Protein AF-A0A840DWZ7-F1 (afdb_monomer_lite)

Structure (mmCIF, N/CA/C/O backbone):
data_AF-A0A840DWZ7-F1
#
_entry.id   AF-A0A840DWZ7-F1
#
loop_
_atom_site.group_PDB
_atom_site.id
_atom_site.type_symbol
_atom_site.label_atom_id
_atom_site.label_alt_id
_atom_site.label_comp_id
_atom_site.label_asym_id
_atom_site.label_entity_id
_atom_site.label_seq_id
_atom_site.pdbx_PDB_ins_code
_atom_site.Cartn_x
_atom_site.Cartn_y
_atom_site.Cartn_z
_atom_site.occupancy
_atom_site.B_iso_or_equiv
_atom_site.auth_seq_id
_atom_site.auth_comp_id
_atom_site.auth_asym_id
_atom_site.auth_atom_id
_atom_site.pdbx_PDB_model_num
ATOM 1 N N . MET A 1 1 ? 51.825 7.192 2.258 1.00 47.88 1 MET A N 1
ATOM 2 C CA . MET A 1 1 ? 50.826 6.425 3.032 1.00 47.88 1 MET A CA 1
ATOM 3 C C . MET A 1 1 ? 49.571 7.277 3.225 1.00 47.88 1 MET A C 1
ATOM 5 O O . MET A 1 1 ? 49.512 8.026 4.183 1.00 47.88 1 MET A O 1
ATOM 9 N N . ARG A 1 2 ? 48.614 7.223 2.288 1.00 41.03 2 ARG A N 1
ATOM 10 C CA . ARG A 1 2 ? 47.154 7.243 2.523 1.00 41.03 2 ARG A CA 1
ATOM 11 C C . ARG A 1 2 ? 46.427 7.316 1.182 1.00 41.03 2 ARG A C 1
ATOM 13 O O . ARG A 1 2 ? 46.638 8.212 0.379 1.00 41.03 2 ARG A O 1
ATOM 20 N N . THR A 1 3 ? 45.616 6.297 0.986 1.00 49.22 3 THR A N 1
ATOM 21 C CA . THR A 1 3 ? 44.689 6.024 -0.099 1.00 49.22 3 THR A CA 1
ATOM 22 C C . THR A 1 3 ? 43.587 7.082 -0.117 1.00 49.22 3 THR A C 1
ATOM 24 O O . THR A 1 3 ? 42.897 7.244 0.887 1.00 49.22 3 THR A O 1
ATOM 27 N N . LEU A 1 4 ? 43.380 7.759 -1.246 1.00 47.97 4 LEU A N 1
ATOM 28 C CA . LEU A 1 4 ? 42.116 8.426 -1.550 1.00 47.97 4 LEU A CA 1
ATOM 29 C C . LEU A 1 4 ? 41.542 7.744 -2.785 1.00 47.97 4 LEU A C 1
ATOM 31 O O . LEU A 1 4 ? 41.986 7.934 -3.913 1.00 47.97 4 LEU A O 1
ATOM 35 N N . LYS A 1 5 ? 40.606 6.848 -2.491 1.00 53.41 5 LYS A N 1
ATOM 36 C CA . LYS A 1 5 ? 39.693 6.211 -3.424 1.00 53.41 5 LYS A CA 1
ATOM 37 C C . LYS A 1 5 ? 38.810 7.348 -3.942 1.00 53.41 5 LYS A C 1
ATOM 39 O O . LYS A 1 5 ? 37.993 7.849 -3.184 1.00 53.41 5 LYS A O 1
ATOM 44 N N . MET A 1 6 ? 39.079 7.838 -5.150 1.00 49.66 6 MET A N 1
ATOM 45 C CA . MET A 1 6 ? 38.173 8.763 -5.822 1.00 49.66 6 MET A CA 1
ATOM 46 C C . MET A 1 6 ? 37.203 7.934 -6.643 1.00 49.66 6 MET A C 1
ATOM 48 O O . MET A 1 6 ? 37.587 7.144 -7.506 1.00 49.66 6 MET A O 1
ATOM 52 N N . ASP A 1 7 ? 35.957 8.072 -6.230 1.00 47.88 7 ASP A N 1
ATOM 53 C CA . ASP A 1 7 ? 34.798 7.314 -6.618 1.00 47.88 7 ASP A CA 1
ATOM 54 C C . ASP A 1 7 ? 34.551 7.307 -8.126 1.00 47.88 7 ASP A C 1
ATOM 56 O O . ASP A 1 7 ? 34.664 8.311 -8.830 1.00 47.88 7 ASP A O 1
ATOM 60 N N . ASN A 1 8 ? 34.177 6.114 -8.583 1.00 44.97 8 ASN A N 1
ATOM 61 C CA . ASN A 1 8 ? 33.585 5.819 -9.876 1.00 44.97 8 ASN A CA 1
ATOM 62 C C . ASN A 1 8 ? 32.450 6.813 -10.165 1.00 44.97 8 ASN A C 1
ATOM 64 O O . ASN A 1 8 ? 31.355 6.685 -9.615 1.00 44.97 8 ASN A O 1
ATOM 68 N N . PHE A 1 9 ? 32.688 7.763 -11.064 1.00 49.47 9 PHE A N 1
ATOM 69 C CA . PHE A 1 9 ? 31.638 8.591 -11.636 1.00 49.47 9 PHE A CA 1
ATOM 70 C C . PHE A 1 9 ? 31.545 8.328 -13.140 1.00 49.47 9 PHE A C 1
ATOM 72 O O . PHE A 1 9 ? 32.534 8.416 -13.864 1.00 49.47 9 PHE A O 1
ATOM 79 N N . LEU A 1 10 ? 30.303 8.073 -13.569 1.00 48.12 10 LEU A N 1
ATOM 80 C CA . LEU A 1 10 ? 29.773 8.172 -14.936 1.00 48.12 10 LEU A CA 1
ATOM 81 C C . LEU A 1 10 ? 29.861 6.922 -15.821 1.00 48.12 10 LEU A C 1
ATOM 83 O O . LEU A 1 10 ? 30.395 6.940 -16.926 1.00 48.12 10 LEU A O 1
ATOM 87 N N . GLY A 1 11 ? 29.179 5.864 -15.378 1.00 40.84 11 GLY A N 1
ATOM 88 C CA . GLY A 1 11 ? 28.584 4.874 -16.274 1.00 40.84 11 GLY A CA 1
ATOM 89 C C . GLY A 1 11 ? 27.062 5.051 -16.359 1.00 40.84 11 GLY A C 1
ATOM 90 O O . GLY A 1 11 ? 26.373 4.854 -15.366 1.00 40.84 11 GLY A O 1
ATOM 91 N N . GLY A 1 12 ? 26.536 5.369 -17.547 1.00 40.50 12 GLY A N 1
ATOM 92 C CA . GLY A 1 12 ? 25.158 5.023 -17.930 1.00 40.50 12 GLY A CA 1
ATOM 93 C C . GLY A 1 12 ? 24.053 6.044 -17.632 1.00 40.50 12 GLY A C 1
ATOM 94 O O . GLY A 1 12 ? 23.172 5.807 -16.809 1.00 40.50 12 GLY A O 1
ATOM 95 N N . GLY A 1 13 ? 24.010 7.143 -18.388 1.00 46.97 13 GLY A N 1
ATOM 96 C CA . GLY A 1 13 ? 22.807 7.972 -18.495 1.00 46.97 13 GLY A CA 1
ATOM 97 C C . GLY A 1 13 ? 21.679 7.212 -19.202 1.00 46.97 13 GLY A C 1
ATOM 98 O O . GLY A 1 13 ? 21.702 7.121 -20.427 1.00 46.97 13 GLY A O 1
ATOM 99 N N . LYS A 1 14 ? 20.748 6.634 -18.421 1.00 49.09 14 LYS A N 1
ATOM 100 C CA . LYS A 1 14 ? 19.330 6.325 -18.756 1.00 49.09 14 LYS A CA 1
ATOM 101 C C . LYS A 1 14 ? 18.541 5.620 -17.629 1.00 49.09 14 LYS A C 1
ATOM 103 O O . LYS A 1 14 ? 17.343 5.434 -17.785 1.00 49.09 14 LYS A O 1
ATOM 108 N N . THR A 1 15 ? 19.156 5.256 -16.498 1.00 47.81 15 THR A N 1
ATOM 109 C CA . THR A 1 15 ? 18.495 4.470 -15.425 1.00 47.81 15 THR A CA 1
ATOM 110 C C . THR A 1 15 ? 18.208 5.230 -14.125 1.00 47.81 15 THR A C 1
ATOM 112 O O . THR A 1 15 ? 17.453 4.729 -13.297 1.00 47.81 15 THR A O 1
ATOM 115 N N . MET A 1 16 ? 18.771 6.427 -13.926 1.00 47.28 16 MET A N 1
ATOM 116 C CA . MET A 1 16 ? 18.659 7.156 -12.650 1.00 47.28 16 MET A CA 1
ATOM 117 C C . MET A 1 16 ? 17.267 7.747 -12.394 1.00 47.28 16 MET A C 1
ATOM 119 O O . MET A 1 16 ? 16.780 7.652 -11.275 1.00 47.28 16 MET A O 1
ATOM 123 N N . ALA A 1 17 ? 16.601 8.294 -13.417 1.00 48.22 17 ALA A N 1
ATOM 124 C CA . ALA A 1 17 ? 15.295 8.934 -13.242 1.00 48.22 17 ALA A CA 1
ATOM 125 C C . ALA A 1 17 ? 14.199 7.920 -12.865 1.00 48.22 17 ALA A C 1
ATOM 127 O O . ALA A 1 17 ? 13.506 8.104 -11.876 1.00 48.22 17 ALA A O 1
ATOM 128 N N . THR A 1 18 ? 14.097 6.799 -13.585 1.00 60.62 18 THR A N 1
ATOM 129 C CA . THR A 1 18 ? 13.076 5.768 -13.325 1.00 60.62 18 THR A CA 1
ATOM 130 C C . THR A 1 18 ? 13.350 4.971 -12.056 1.00 60.62 18 THR A C 1
ATOM 132 O O . THR A 1 18 ? 12.416 4.511 -11.413 1.00 60.62 18 THR A O 1
ATOM 135 N N . ARG A 1 19 ? 14.623 4.783 -11.678 1.00 62.72 19 ARG A N 1
ATOM 136 C CA . ARG A 1 19 ? 14.968 4.117 -10.417 1.00 62.72 19 ARG A CA 1
ATOM 137 C C . ARG A 1 19 ? 14.583 4.967 -9.212 1.00 62.72 19 ARG A C 1
ATOM 139 O O . ARG A 1 19 ? 13.951 4.437 -8.310 1.00 62.72 19 ARG A O 1
ATOM 146 N N . GLN A 1 20 ? 14.902 6.259 -9.240 1.00 70.31 20 GLN A N 1
ATOM 147 C CA . GLN A 1 20 ? 14.510 7.173 -8.175 1.00 70.31 20 GLN A CA 1
ATOM 148 C C . GLN A 1 20 ? 12.982 7.265 -8.055 1.00 70.31 20 GLN A C 1
ATOM 150 O O . GLN A 1 20 ? 12.469 7.138 -6.952 1.00 70.31 20 GLN A O 1
ATOM 155 N N . SER A 1 21 ? 12.252 7.347 -9.175 1.00 78.31 21 SER A N 1
ATOM 156 C CA . SER A 1 21 ? 10.782 7.337 -9.148 1.00 78.31 21 SER A CA 1
ATOM 157 C C . SER A 1 21 ? 10.189 6.043 -8.581 1.00 78.31 21 SER A C 1
ATOM 159 O O . SER A 1 21 ? 9.153 6.089 -7.932 1.00 78.31 21 SER A O 1
ATOM 161 N N . VAL A 1 22 ? 10.828 4.887 -8.803 1.00 84.81 22 VAL A N 1
ATOM 162 C CA . VAL A 1 22 ? 10.395 3.613 -8.201 1.00 84.81 22 VAL A CA 1
ATOM 163 C C . VAL A 1 22 ? 10.640 3.603 -6.700 1.00 84.81 22 VAL A C 1
ATOM 165 O O . VAL A 1 22 ? 9.746 3.218 -5.957 1.00 84.81 22 VAL A O 1
ATOM 168 N N . ASP A 1 23 ? 11.817 4.035 -6.254 1.00 86.31 23 ASP A N 1
ATOM 169 C CA . ASP A 1 23 ? 12.148 4.075 -4.829 1.00 86.31 23 ASP A CA 1
ATOM 170 C C . ASP A 1 23 ? 11.235 5.074 -4.079 1.00 86.31 23 ASP A C 1
ATOM 172 O O . ASP A 1 23 ? 10.695 4.745 -3.025 1.00 86.31 23 ASP A O 1
ATOM 176 N N . GLU A 1 24 ? 10.973 6.250 -4.660 1.00 88.31 24 GLU A N 1
ATOM 177 C CA . GLU A 1 24 ? 10.023 7.249 -4.137 1.00 88.31 24 GLU A CA 1
ATOM 178 C C . GLU A 1 24 ? 8.588 6.707 -4.084 1.00 88.31 24 GLU A C 1
ATOM 180 O O . GLU A 1 24 ? 7.880 6.896 -3.095 1.00 88.31 24 GLU A O 1
ATOM 185 N N . PHE A 1 25 ? 8.162 5.991 -5.126 1.00 89.69 25 PHE A N 1
ATOM 186 C CA . PHE A 1 25 ? 6.833 5.394 -5.174 1.00 89.69 25 PHE A CA 1
ATOM 187 C C . PHE A 1 25 ? 6.664 4.260 -4.155 1.00 89.69 25 PHE A C 1
ATOM 189 O O . PHE A 1 25 ? 5.623 4.156 -3.508 1.00 89.69 25 PHE A O 1
ATOM 196 N N . LEU A 1 26 ? 7.690 3.426 -3.968 1.00 90.75 26 LEU A N 1
ATOM 197 C CA . LEU A 1 26 ? 7.685 2.387 -2.940 1.00 90.75 26 LEU A CA 1
ATOM 198 C C . LEU A 1 26 ? 7.603 2.998 -1.538 1.00 90.75 26 LEU A C 1
ATOM 200 O O . LEU A 1 26 ? 6.810 2.522 -0.731 1.00 90.75 26 LEU A O 1
ATOM 204 N N . GLN A 1 27 ? 8.344 4.079 -1.277 1.00 92.69 27 GLN A N 1
ATOM 205 C CA . GLN A 1 27 ? 8.252 4.814 -0.015 1.00 92.69 27 GLN A CA 1
ATOM 206 C C . GLN A 1 27 ? 6.834 5.354 0.218 1.00 92.69 27 GLN A C 1
ATOM 208 O O . GLN A 1 27 ? 6.282 5.195 1.304 1.00 92.69 27 GLN A O 1
ATOM 213 N N . HIS A 1 28 ? 6.214 5.930 -0.817 1.00 92.38 28 HIS A N 1
ATOM 214 C CA . HIS A 1 28 ? 4.827 6.381 -0.745 1.00 92.38 28 HIS A CA 1
ATOM 215 C C . HIS A 1 28 ? 3.864 5.229 -0.417 1.00 92.38 28 HIS A C 1
ATOM 217 O O . HIS A 1 28 ? 3.020 5.374 0.464 1.00 92.38 28 HIS A O 1
ATOM 223 N N . CYS A 1 29 ? 4.024 4.065 -1.058 1.00 94.00 29 CYS A N 1
ATOM 224 C CA . CYS A 1 29 ? 3.217 2.881 -0.754 1.00 94.00 29 CYS A CA 1
ATOM 225 C C . CYS A 1 29 ? 3.371 2.441 0.709 1.00 94.00 29 CYS A C 1
ATOM 227 O O . CYS A 1 29 ? 2.386 2.068 1.341 1.00 94.00 29 CYS A O 1
ATOM 229 N N . GLU A 1 30 ? 4.581 2.497 1.270 1.00 94.94 30 GLU A N 1
ATOM 230 C CA . GLU A 1 30 ? 4.808 2.170 2.682 1.00 94.94 30 GLU A CA 1
ATOM 231 C C . GLU A 1 30 ? 4.089 3.135 3.630 1.00 94.94 30 GLU A C 1
ATOM 233 O O . GLU A 1 30 ? 3.537 2.701 4.646 1.00 94.94 30 GLU A O 1
ATOM 238 N N . ASP A 1 31 ? 4.064 4.428 3.304 1.00 95.44 31 ASP A N 1
ATOM 239 C CA . ASP A 1 31 ? 3.344 5.426 4.094 1.00 95.44 31 ASP A CA 1
ATOM 240 C C . ASP A 1 31 ? 1.821 5.234 3.991 1.00 95.44 31 ASP A C 1
ATOM 242 O O . ASP A 1 31 ? 1.136 5.280 5.014 1.00 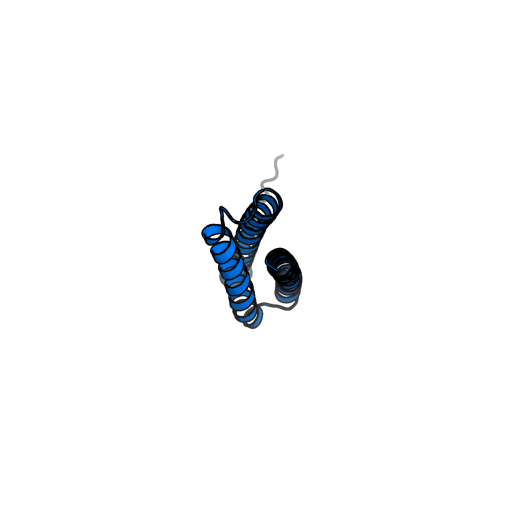95.44 31 ASP A O 1
ATOM 246 N N . VAL A 1 32 ? 1.299 4.906 2.801 1.00 95.00 32 VAL A N 1
ATOM 247 C CA . VAL A 1 32 ? -0.114 4.525 2.603 1.00 95.00 32 VAL A CA 1
ATOM 248 C C . VAL A 1 32 ? -0.466 3.285 3.428 1.00 95.00 32 VAL A C 1
ATOM 250 O O . VAL A 1 32 ? -1.471 3.284 4.133 1.00 95.00 32 VAL A O 1
ATOM 253 N N . ILE A 1 33 ? 0.374 2.244 3.403 1.00 95.19 33 ILE A N 1
ATOM 254 C CA . ILE A 1 33 ? 0.175 1.025 4.204 1.00 95.19 33 ILE A CA 1
ATOM 255 C C . ILE A 1 33 ? 0.158 1.348 5.698 1.00 95.19 33 ILE A C 1
ATOM 257 O O . ILE A 1 33 ? -0.641 0.774 6.438 1.00 95.19 33 ILE A O 1
ATOM 261 N N . ARG A 1 34 ? 1.049 2.229 6.166 1.00 95.81 34 ARG A N 1
ATOM 262 C CA . ARG A 1 34 ? 1.102 2.625 7.578 1.00 95.81 34 ARG A CA 1
ATOM 263 C C . ARG A 1 34 ? -0.189 3.325 7.987 1.00 95.81 34 ARG A C 1
ATOM 265 O O . ARG A 1 34 ? -0.809 2.894 8.955 1.00 95.81 34 ARG A O 1
ATOM 272 N N . PHE A 1 35 ? -0.615 4.315 7.207 1.00 94.38 35 PHE A N 1
ATOM 273 C CA . PHE A 1 35 ? -1.858 5.041 7.444 1.00 94.38 35 PHE A CA 1
ATOM 274 C C . PHE A 1 35 ? -3.074 4.105 7.428 1.00 94.38 35 PHE A C 1
ATOM 276 O O . PHE A 1 35 ? -3.843 4.070 8.384 1.00 94.38 35 PHE A O 1
ATOM 283 N N . ALA A 1 36 ? -3.202 3.255 6.408 1.00 93.62 36 ALA A N 1
ATOM 284 C CA . ALA A 1 36 ? -4.305 2.305 6.308 1.00 93.62 36 ALA A CA 1
ATOM 285 C C . ALA A 1 36 ? -4.330 1.287 7.460 1.00 93.62 36 ALA A C 1
ATOM 287 O O . ALA A 1 36 ? -5.399 0.951 7.962 1.00 93.62 36 ALA A O 1
ATOM 288 N N . LYS A 1 37 ? -3.167 0.831 7.945 1.00 93.56 37 LYS A N 1
ATOM 289 C CA . LYS A 1 37 ? -3.089 -0.027 9.139 1.00 93.56 37 LYS A CA 1
ATOM 290 C C . LYS A 1 37 ? -3.515 0.697 10.409 1.00 93.56 37 LYS A C 1
ATOM 292 O O . LYS A 1 37 ? -4.132 0.072 11.267 1.00 93.56 37 LYS A O 1
ATOM 297 N N . GLU A 1 38 ? -3.157 1.967 10.571 1.00 92.00 38 GLU A N 1
ATOM 298 C CA . GLU A 1 38 ? -3.615 2.774 11.707 1.00 92.00 38 GLU A CA 1
ATOM 299 C C . GLU A 1 38 ? -5.142 2.880 11.687 1.00 92.00 38 GLU A C 1
ATOM 301 O O . GLU A 1 38 ? -5.780 2.502 12.668 1.00 92.00 38 GLU A O 1
ATOM 306 N N . GLN A 1 39 ? -5.721 3.228 10.535 1.00 90.06 39 GLN A N 1
ATOM 307 C CA . GLN A 1 39 ? -7.172 3.330 10.360 1.00 90.06 39 GLN A CA 1
ATOM 308 C C . GLN A 1 39 ? -7.894 1.993 10.545 1.00 90.06 39 GLN A C 1
ATOM 310 O O . GLN A 1 39 ? -8.923 1.934 11.210 1.00 90.06 39 GLN A O 1
ATOM 315 N N . TYR A 1 40 ? -7.324 0.891 10.054 1.00 89.88 40 TYR A N 1
ATOM 316 C CA . TYR A 1 40 ? -7.843 -0.452 10.312 1.00 89.88 40 TYR A CA 1
ATOM 317 C C . TYR A 1 40 ? -7.892 -0.772 11.812 1.00 89.88 40 TYR A C 1
ATOM 319 O O . TYR A 1 40 ? -8.915 -1.222 12.318 1.00 89.88 40 TYR A O 1
ATOM 327 N N . ASN A 1 41 ? -6.812 -0.500 12.550 1.00 89.25 41 ASN A N 1
ATOM 328 C CA . ASN A 1 41 ? -6.777 -0.736 13.995 1.00 89.25 41 ASN A CA 1
ATOM 329 C C . ASN A 1 41 ? -7.731 0.186 14.769 1.00 89.25 41 ASN A C 1
ATOM 331 O O . ASN A 1 41 ? -8.238 -0.214 15.816 1.00 89.25 41 ASN A O 1
ATOM 335 N N . GLU A 1 42 ? -7.941 1.418 14.305 1.00 86.88 42 GLU A N 1
ATOM 336 C CA . GLU A 1 42 ? -8.901 2.354 14.895 1.00 86.88 42 GLU A CA 1
ATOM 337 C C . GLU A 1 42 ? -10.344 1.897 14.662 1.00 86.88 42 GLU A C 1
ATOM 339 O O . GLU A 1 42 ? -11.094 1.789 15.633 1.00 86.88 42 GLU A O 1
ATOM 344 N N . ALA A 1 43 ? -10.691 1.511 13.430 1.00 84.50 43 ALA A N 1
ATOM 345 C CA . ALA A 1 43 ? -11.997 0.952 13.075 1.00 84.50 43 ALA A CA 1
ATOM 346 C C . ALA A 1 43 ? -12.307 -0.355 13.826 1.00 84.50 43 ALA A C 1
ATOM 348 O O . ALA A 1 43 ? -13.442 -0.607 14.205 1.00 84.50 43 ALA A O 1
ATOM 349 N N . GLN A 1 44 ? -11.293 -1.173 14.133 1.00 83.00 44 GL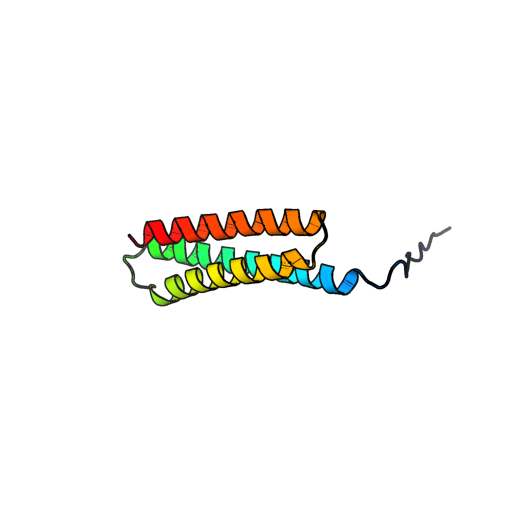N A N 1
ATOM 350 C CA . GLN A 1 44 ? -11.475 -2.353 14.989 1.00 83.00 44 GLN A CA 1
ATOM 351 C C . GLN A 1 44 ? -11.794 -2.016 16.456 1.00 83.00 44 GLN A C 1
ATOM 353 O O . GLN A 1 44 ? -12.291 -2.875 17.186 1.00 83.00 44 GLN A O 1
ATOM 358 N N . ARG A 1 45 ? -11.435 -0.818 16.935 1.00 83.25 45 ARG A N 1
ATOM 359 C CA . ARG A 1 45 ? -11.546 -0.426 18.354 1.00 83.25 45 ARG A CA 1
ATOM 360 C C . ARG A 1 45 ? -12.798 0.382 18.670 1.00 83.25 45 ARG A C 1
ATOM 362 O O . ARG A 1 45 ? -13.194 0.409 19.834 1.00 83.25 45 ARG A O 1
ATOM 369 N N . GLN A 1 46 ? -13.365 1.071 17.689 1.00 68.25 46 GLN A N 1
ATOM 370 C CA . GLN A 1 46 ? -14.541 1.926 17.835 1.00 68.25 46 GLN A CA 1
ATOM 371 C C . GLN A 1 46 ? -15.516 1.575 16.713 1.00 68.25 46 GLN A C 1
ATOM 373 O O . GLN A 1 46 ? -15.095 1.473 15.567 1.00 68.25 46 GLN A O 1
ATOM 378 N N . GLU A 1 47 ? -16.798 1.383 17.026 1.00 61.72 47 GLU A N 1
ATOM 379 C CA . GLU A 1 47 ? -17.833 1.193 16.003 1.00 61.72 47 GLU A CA 1
ATOM 380 C C . GLU A 1 47 ? -17.986 2.502 15.197 1.00 61.72 47 GLU A C 1
ATOM 382 O O . GLU A 1 47 ? -18.742 3.386 15.583 1.00 61.72 47 GLU A O 1
ATOM 387 N N . HIS A 1 48 ? -17.242 2.622 14.091 1.00 58.09 48 HIS A N 1
ATOM 388 C CA . HIS A 1 48 ? -17.490 3.536 12.962 1.00 58.09 48 HIS A CA 1
ATOM 389 C C . HIS A 1 48 ? -17.394 5.065 13.174 1.00 58.09 48 HIS A C 1
ATOM 391 O O . HIS A 1 48 ? -17.835 5.832 12.324 1.00 58.09 48 HIS A O 1
ATOM 397 N N . ASP A 1 49 ? -16.756 5.572 14.235 1.00 55.09 49 ASP A N 1
ATOM 398 C CA . ASP A 1 49 ? -16.590 7.037 14.388 1.00 55.09 49 ASP A CA 1
ATOM 399 C C . ASP A 1 49 ? -15.565 7.669 13.403 1.00 55.09 49 ASP A C 1
ATOM 401 O O . ASP A 1 49 ? -15.555 8.887 13.232 1.00 55.09 49 ASP A O 1
ATOM 405 N N . ASN A 1 50 ? -14.740 6.863 12.710 1.00 63.56 50 ASN A N 1
ATOM 406 C CA . ASN A 1 50 ? -13.696 7.306 11.759 1.00 63.56 50 ASN A CA 1
ATOM 407 C C . ASN A 1 50 ? -13.954 6.843 10.305 1.00 63.56 50 ASN A C 1
ATOM 409 O O . ASN A 1 50 ? -13.024 6.523 9.561 1.00 63.56 50 ASN A O 1
ATOM 413 N N . ASP A 1 51 ? -15.219 6.801 9.869 1.00 77.56 51 ASP A N 1
ATOM 414 C CA . ASP A 1 51 ? -15.588 6.354 8.513 1.00 77.56 51 ASP A CA 1
ATOM 415 C C . ASP A 1 51 ? -14.881 7.153 7.398 1.00 77.56 51 ASP A C 1
ATOM 417 O O . ASP A 1 51 ? -14.543 6.606 6.348 1.00 77.56 51 ASP A O 1
ATOM 421 N N . ILE A 1 52 ? -14.613 8.449 7.602 1.00 86.62 52 ILE A N 1
ATOM 422 C CA . ILE A 1 52 ? -14.006 9.312 6.575 1.00 86.62 52 ILE A C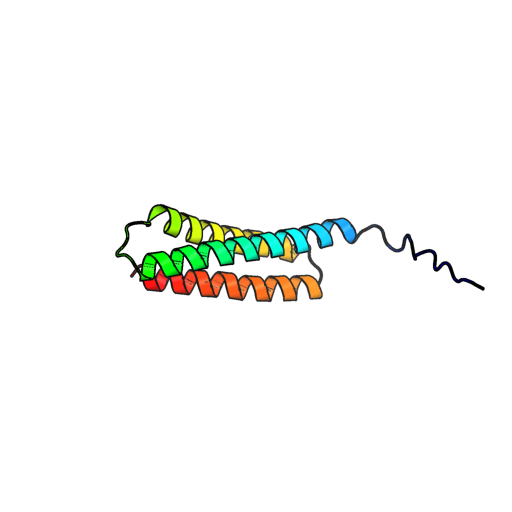A 1
ATOM 423 C C . ILE A 1 52 ? -12.543 8.938 6.333 1.00 86.62 52 ILE A C 1
ATOM 425 O O . ILE A 1 52 ? -12.129 8.733 5.191 1.00 86.62 52 ILE A O 1
ATOM 429 N N . GLU A 1 53 ? -11.744 8.857 7.388 1.00 86.50 53 GLU A N 1
ATOM 430 C CA . GLU A 1 53 ? -10.334 8.491 7.330 1.00 86.50 53 GLU A CA 1
ATOM 431 C C . GLU A 1 53 ? -10.158 7.048 6.852 1.00 86.50 53 GLU A C 1
ATOM 433 O O . GLU A 1 53 ? -9.234 6.760 6.086 1.00 86.50 53 GLU A O 1
ATOM 438 N N . TYR A 1 54 ? -11.092 6.169 7.215 1.00 88.19 54 TYR A N 1
ATOM 439 C CA . TYR A 1 54 ? -11.144 4.798 6.735 1.00 88.19 54 TYR A CA 1
ATOM 440 C C . TYR A 1 54 ? -11.410 4.710 5.225 1.00 88.19 54 TYR A C 1
ATOM 442 O O . TYR A 1 54 ? -10.648 4.066 4.497 1.00 88.19 54 TYR A O 1
ATOM 450 N N . MET A 1 55 ? -12.432 5.418 4.728 1.00 90.25 55 MET A N 1
ATOM 451 C CA . MET A 1 55 ? -12.710 5.527 3.291 1.00 90.25 55 MET A CA 1
ATOM 452 C C .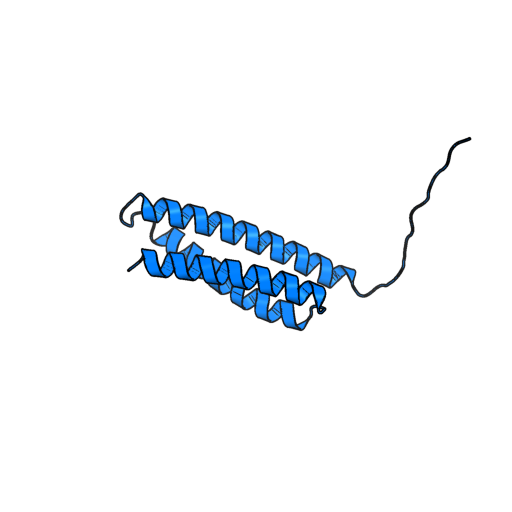 MET A 1 55 ? -11.530 6.151 2.537 1.00 90.25 55 MET A C 1
ATOM 454 O O . MET A 1 55 ? -11.154 5.669 1.468 1.00 90.25 55 MET A O 1
ATOM 458 N N . ASN A 1 56 ? -10.903 7.188 3.101 1.00 92.44 56 ASN A N 1
ATOM 459 C CA . ASN A 1 56 ? -9.709 7.799 2.519 1.00 92.44 56 ASN A CA 1
ATOM 460 C C . ASN A 1 56 ? -8.559 6.790 2.423 1.00 92.44 56 ASN A C 1
ATOM 462 O O . ASN A 1 56 ? -7.916 6.694 1.380 1.00 92.44 56 ASN A O 1
ATOM 466 N N . ALA A 1 57 ? -8.313 6.000 3.471 1.00 92.81 57 ALA A N 1
ATOM 467 C CA . ALA A 1 57 ? -7.296 4.955 3.450 1.00 92.81 57 ALA A CA 1
ATOM 468 C C . ALA A 1 57 ? -7.576 3.898 2.366 1.00 92.81 57 ALA A C 1
ATOM 470 O O . ALA A 1 57 ? -6.660 3.538 1.623 1.00 92.81 57 ALA A O 1
ATOM 471 N N . GLN A 1 58 ? -8.828 3.454 2.209 1.00 92.19 58 GLN A N 1
ATOM 472 C CA . GLN A 1 58 ? -9.209 2.537 1.128 1.00 92.19 58 GLN A CA 1
ATOM 473 C C . GLN A 1 58 ? -8.977 3.142 -0.268 1.00 92.19 58 GLN A C 1
ATOM 475 O O . GLN A 1 58 ? -8.423 2.466 -1.137 1.00 92.19 58 GLN A O 1
ATOM 480 N N . GLN A 1 59 ? -9.331 4.416 -0.475 1.00 94.38 59 GLN A N 1
ATOM 481 C CA . GLN A 1 59 ? -9.081 5.126 -1.737 1.00 94.38 59 GLN A CA 1
ATOM 482 C C . GLN A 1 59 ? -7.583 5.275 -2.029 1.00 94.38 59 GLN A C 1
ATOM 484 O O . GLN A 1 59 ? -7.149 5.089 -3.165 1.00 94.38 59 GLN A O 1
ATOM 489 N N . MET A 1 60 ? -6.771 5.577 -1.011 1.00 94.38 60 MET A N 1
ATOM 490 C CA . MET A 1 60 ? -5.317 5.676 -1.160 1.00 94.38 60 MET A CA 1
ATOM 491 C C . MET A 1 60 ? -4.691 4.328 -1.533 1.00 94.38 60 MET A C 1
ATOM 493 O O . MET A 1 60 ? -3.796 4.291 -2.379 1.00 94.38 60 MET A O 1
ATOM 497 N N . LEU A 1 61 ? -5.168 3.222 -0.949 1.00 94.62 61 LEU A N 1
ATOM 498 C CA . LEU A 1 61 ? -4.733 1.871 -1.321 1.00 94.62 61 LEU A CA 1
ATOM 499 C C . LEU A 1 61 ? -5.077 1.554 -2.781 1.00 94.62 61 LEU A C 1
ATOM 501 O O . LEU A 1 61 ? -4.212 1.083 -3.519 1.00 94.62 61 LEU A O 1
ATOM 505 N N . GLU A 1 62 ? -6.303 1.856 -3.213 1.00 94.31 62 GLU A N 1
ATOM 506 C CA . GLU A 1 62 ? -6.738 1.648 -4.599 1.00 94.31 62 GLU A CA 1
ATOM 507 C C . GLU A 1 62 ? -5.886 2.456 -5.585 1.00 94.31 62 GLU A C 1
ATOM 509 O O . GLU A 1 62 ? -5.374 1.920 -6.573 1.00 94.31 62 GLU A O 1
ATOM 514 N N . GLN A 1 63 ? -5.677 3.741 -5.290 1.00 94.75 63 GLN A N 1
ATOM 515 C CA . GLN A 1 63 ? -4.874 4.624 -6.126 1.00 94.75 63 GLN A CA 1
ATOM 516 C C . GLN A 1 63 ? -3.425 4.128 -6.229 1.00 94.75 63 GLN A C 1
ATOM 518 O O . GLN A 1 63 ? -2.885 4.046 -7.332 1.00 94.75 63 GLN A O 1
ATOM 523 N N . ALA A 1 64 ? -2.823 3.707 -5.112 1.00 93.69 64 ALA A N 1
ATOM 524 C CA . ALA A 1 64 ? -1.477 3.143 -5.105 1.00 93.69 64 ALA A CA 1
ATOM 525 C C . ALA A 1 64 ? -1.383 1.861 -5.951 1.00 93.69 64 ALA A C 1
ATOM 527 O O . ALA A 1 64 ? -0.422 1.687 -6.701 1.00 93.69 64 ALA A O 1
ATOM 528 N N . VAL A 1 65 ? -2.378 0.970 -5.901 1.00 93.06 65 VAL A N 1
ATOM 529 C CA . VAL A 1 65 ? -2.408 -0.238 -6.747 1.00 93.06 65 VAL A CA 1
ATOM 530 C C . VAL A 1 65 ? -2.483 0.122 -8.237 1.00 93.06 65 VAL A C 1
ATOM 532 O O . VAL A 1 65 ? -1.754 -0.462 -9.048 1.00 93.06 65 VAL A O 1
ATOM 535 N N . ASN A 1 66 ? -3.307 1.108 -8.600 1.00 92.06 66 ASN A N 1
ATOM 536 C CA . ASN A 1 66 ? -3.441 1.583 -9.978 1.00 92.06 66 ASN A CA 1
ATOM 537 C C . ASN A 1 66 ? -2.143 2.226 -10.493 1.00 92.06 66 ASN A C 1
ATOM 539 O O . ASN A 1 66 ? -1.643 1.863 -11.564 1.00 92.06 66 ASN A O 1
ATOM 543 N N . ASP A 1 67 ? -1.544 3.124 -9.713 1.00 90.06 67 ASP A N 1
ATOM 544 C CA . ASP A 1 67 ? -0.298 3.806 -10.077 1.00 90.06 67 ASP A CA 1
ATOM 545 C C . ASP A 1 67 ? 0.868 2.821 -10.211 1.00 90.06 67 ASP A C 1
ATOM 547 O O . ASP A 1 67 ? 1.693 2.931 -11.125 1.00 90.06 67 ASP A O 1
ATOM 551 N N . LEU A 1 68 ? 0.892 1.784 -9.372 1.00 90.06 68 LEU A N 1
ATOM 552 C CA . LEU A 1 68 ? 1.873 0.708 -9.445 1.00 90.06 68 LEU A CA 1
ATOM 553 C C . LEU A 1 68 ? 1.788 -0.041 -10.778 1.00 90.06 68 LEU A C 1
ATOM 555 O O . LEU A 1 68 ? 2.823 -0.335 -11.385 1.00 90.06 68 LEU A O 1
ATOM 559 N N . ALA A 1 69 ? 0.574 -0.331 -11.257 1.00 87.31 69 ALA A N 1
ATOM 560 C CA . ALA A 1 69 ? 0.365 -0.990 -12.544 1.00 87.31 69 ALA A CA 1
ATOM 561 C C . ALA A 1 69 ? 0.916 -0.148 -13.706 1.00 87.31 69 ALA A C 1
ATOM 563 O O . ALA A 1 69 ? 1.583 -0.687 -14.595 1.00 87.31 69 ALA A O 1
ATOM 564 N N . HIS A 1 70 ? 0.717 1.172 -13.664 1.00 87.31 70 HIS A N 1
ATOM 565 C CA . HIS A 1 70 ? 1.289 2.100 -14.640 1.00 87.31 70 HIS A CA 1
ATOM 566 C C . HIS A 1 70 ? 2.820 2.153 -14.564 1.00 87.31 70 HIS A C 1
ATOM 568 O O . HIS A 1 70 ? 3.501 2.044 -15.590 1.00 87.31 70 HIS A O 1
ATOM 574 N N . LEU A 1 71 ? 3.377 2.259 -13.357 1.00 86.12 71 LEU A N 1
ATOM 575 C CA . LEU A 1 71 ? 4.818 2.333 -13.130 1.00 86.12 71 LEU A CA 1
ATOM 576 C C . LEU A 1 71 ? 5.531 1.058 -13.614 1.00 86.12 71 LEU A C 1
ATOM 578 O O . LEU A 1 71 ? 6.574 1.132 -14.276 1.00 86.12 71 LEU A O 1
ATOM 582 N N . ALA A 1 72 ? 4.937 -0.114 -13.364 1.00 85.31 72 ALA A N 1
ATOM 583 C CA . ALA A 1 72 ? 5.485 -1.420 -13.728 1.00 85.31 72 ALA A CA 1
ATOM 584 C C . ALA A 1 72 ? 5.750 -1.581 -15.238 1.00 85.31 72 ALA A C 1
ATOM 586 O O . ALA A 1 72 ? 6.679 -2.303 -15.622 1.00 85.31 72 ALA A O 1
ATOM 587 N N . LEU A 1 73 ? 5.001 -0.883 -16.104 1.00 84.75 73 LEU A N 1
ATOM 588 C CA . LEU A 1 73 ? 5.195 -0.917 -17.561 1.00 84.75 73 LEU A CA 1
ATOM 589 C C . LEU A 1 73 ? 6.578 -0.389 -17.966 1.00 84.75 73 LEU A C 1
ATOM 591 O O . LEU A 1 73 ? 7.234 -0.966 -18.835 1.00 84.75 73 LEU A O 1
ATOM 595 N N . SER A 1 74 ? 7.045 0.659 -17.285 1.00 82.31 74 SER A N 1
ATOM 596 C CA . SER A 1 74 ? 8.329 1.326 -17.543 1.00 82.31 74 SER A CA 1
ATOM 597 C C . SER A 1 74 ? 9.529 0.680 -16.835 1.00 82.31 74 SER A C 1
ATOM 599 O O . SER A 1 74 ? 10.680 1.009 -17.127 1.00 82.31 74 SER A O 1
ATOM 601 N N . CYS A 1 75 ? 9.270 -0.256 -15.921 1.00 85.06 75 CYS A N 1
ATOM 602 C CA . CYS A 1 75 ? 10.272 -0.868 -15.055 1.00 85.06 75 CYS A CA 1
ATOM 603 C C . CYS A 1 75 ? 10.962 -2.087 -15.682 1.00 85.06 75 CYS A C 1
ATOM 605 O O . CYS A 1 75 ? 10.399 -2.791 -16.524 1.00 85.06 75 CYS A O 1
ATOM 607 N N . ASN A 1 76 ? 12.180 -2.380 -15.219 1.00 86.38 76 ASN A N 1
ATOM 608 C CA . ASN A 1 76 ? 12.881 -3.623 -15.556 1.00 86.38 76 ASN A CA 1
ATOM 609 C C . ASN A 1 76 ? 12.348 -4.822 -14.741 1.00 86.38 76 ASN A C 1
ATOM 611 O O . ASN A 1 76 ? 11.551 -4.655 -13.822 1.00 86.38 76 ASN A O 1
ATOM 615 N N . ALA A 1 77 ? 12.803 -6.040 -15.054 1.00 87.19 77 ALA A N 1
ATOM 616 C CA . ALA A 1 77 ? 12.323 -7.263 -14.401 1.00 87.19 77 ALA A CA 1
ATOM 617 C C . ALA A 1 77 ? 12.490 -7.262 -12.866 1.00 87.19 77 ALA A C 1
ATOM 619 O O . ALA A 1 77 ? 11.571 -7.664 -12.160 1.00 87.19 77 ALA A O 1
ATOM 620 N N . GLN A 1 78 ? 13.614 -6.756 -12.348 1.00 87.44 78 GLN A N 1
ATOM 621 C CA . GLN A 1 78 ? 13.879 -6.691 -10.906 1.00 87.44 78 GLN A CA 1
ATOM 622 C C . GLN A 1 78 ? 12.947 -5.692 -10.203 1.00 87.44 78 GLN A C 1
ATOM 624 O O . GLN A 1 78 ? 12.375 -5.993 -9.158 1.00 87.44 78 GLN A O 1
ATOM 629 N N . GLN A 1 79 ? 12.766 -4.507 -10.788 1.00 86.00 79 GLN A N 1
ATOM 630 C CA . GLN A 1 79 ? 11.857 -3.487 -10.258 1.00 86.00 79 GLN A CA 1
ATOM 631 C C . GLN A 1 79 ? 10.399 -3.950 -10.333 1.00 86.00 79 GLN A C 1
ATOM 633 O O . GLN A 1 79 ? 9.644 -3.761 -9.387 1.00 86.00 79 GLN A O 1
ATOM 638 N N . ARG A 1 80 ? 10.003 -4.628 -11.418 1.00 88.31 80 ARG A N 1
ATOM 639 C CA . ARG A 1 80 ? 8.664 -5.224 -11.544 1.00 88.31 80 ARG A CA 1
ATOM 640 C C . ARG A 1 80 ? 8.383 -6.249 -10.457 1.00 88.31 80 ARG A C 1
ATOM 642 O O . ARG A 1 80 ? 7.268 -6.289 -9.961 1.00 88.31 80 ARG A O 1
ATOM 649 N N . GLU A 1 81 ? 9.367 -7.057 -10.077 1.00 91.00 81 GLU A N 1
ATOM 650 C CA . GLU A 1 81 ? 9.211 -8.017 -8.985 1.00 91.00 81 GLU A CA 1
ATOM 651 C C . GLU A 1 81 ? 9.021 -7.311 -7.631 1.00 91.00 81 GLU A C 1
ATOM 653 O O . GLU A 1 81 ? 8.150 -7.693 -6.850 1.00 91.00 81 GLU A O 1
ATOM 658 N N . GLN A 1 82 ? 9.790 -6.248 -7.368 1.00 90.19 82 GLN A N 1
ATOM 659 C CA . GLN A 1 82 ? 9.626 -5.418 -6.167 1.00 90.19 82 GLN A CA 1
ATOM 660 C C . GLN A 1 82 ? 8.233 -4.784 -6.106 1.00 90.19 82 GLN A C 1
ATOM 662 O O . GLN A 1 82 ? 7.541 -4.921 -5.099 1.00 90.19 82 GLN A O 1
ATOM 667 N N . LEU A 1 83 ? 7.800 -4.163 -7.204 1.00 90.62 83 LEU A N 1
ATOM 668 C CA . LEU A 1 83 ? 6.467 -3.577 -7.328 1.00 90.62 83 LEU A CA 1
ATOM 669 C C . LEU A 1 83 ? 5.383 -4.648 -7.196 1.00 90.62 83 LEU A C 1
ATOM 671 O O . LEU A 1 83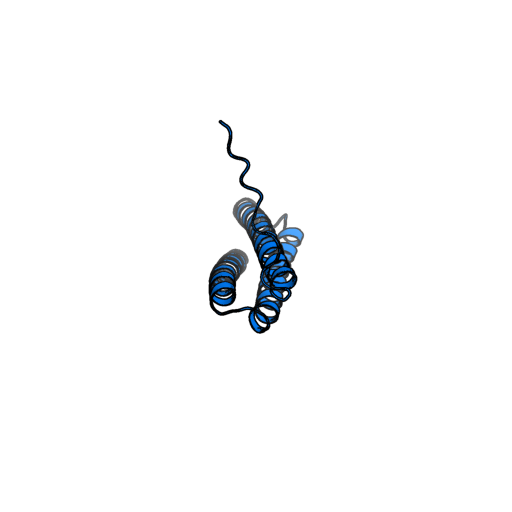 ? 4.394 -4.445 -6.509 1.00 90.62 83 LEU A O 1
ATOM 675 N N . HIS A 1 84 ? 5.570 -5.827 -7.786 1.00 91.88 84 HIS A N 1
ATOM 676 C CA . HIS A 1 84 ? 4.601 -6.908 -7.664 1.00 91.88 84 HIS A CA 1
ATOM 677 C C . HIS A 1 84 ? 4.396 -7.336 -6.207 1.00 91.88 84 HIS A C 1
ATOM 679 O O . HIS A 1 84 ? 3.251 -7.491 -5.786 1.00 91.88 84 HIS A O 1
ATOM 685 N N . ARG A 1 85 ? 5.476 -7.470 -5.425 1.00 94.00 85 ARG A N 1
ATOM 686 C CA . ARG A 1 85 ? 5.373 -7.764 -3.987 1.00 94.00 85 ARG A CA 1
ATOM 687 C C . ARG A 1 85 ? 4.648 -6.662 -3.222 1.00 94.00 85 ARG A C 1
ATOM 689 O O . ARG A 1 85 ? 3.804 -6.981 -2.394 1.00 94.00 85 ARG A O 1
ATOM 696 N N . MET A 1 86 ? 4.955 -5.399 -3.516 1.00 94.31 86 MET A N 1
ATOM 697 C CA . MET A 1 86 ? 4.268 -4.263 -2.897 1.00 94.31 86 MET A CA 1
ATOM 698 C C . MET A 1 86 ? 2.769 -4.279 -3.224 1.00 94.31 86 MET A C 1
ATOM 700 O O . MET A 1 86 ? 1.941 -4.121 -2.333 1.00 94.31 86 MET A O 1
ATOM 704 N N . ARG A 1 87 ? 2.406 -4.577 -4.478 1.00 93.69 87 ARG A N 1
ATOM 705 C CA . ARG A 1 87 ? 1.005 -4.692 -4.897 1.00 93.69 87 ARG A CA 1
ATOM 706 C C . ARG A 1 87 ? 0.241 -5.730 -4.079 1.00 93.69 87 ARG A C 1
ATOM 708 O O . ARG A 1 87 ? -0.835 -5.425 -3.590 1.00 93.69 87 ARG A O 1
ATOM 715 N N . LEU A 1 88 ? 0.822 -6.915 -3.879 1.00 95.56 88 LEU A N 1
ATOM 716 C CA . LEU A 1 88 ? 0.196 -7.967 -3.070 1.00 95.56 88 LEU A CA 1
ATOM 717 C C . LEU A 1 88 ? -0.041 -7.517 -1.620 1.00 95.56 88 LEU A C 1
ATOM 719 O O . LEU A 1 88 ? -1.042 -7.894 -1.020 1.00 95.56 88 LEU A O 1
ATOM 723 N N . GLN A 1 89 ? 0.860 -6.711 -1.050 1.00 95.38 89 GLN A N 1
ATOM 724 C CA . GLN A 1 89 ? 0.688 -6.172 0.303 1.00 95.38 89 GLN A CA 1
ATOM 725 C C . GLN A 1 89 ? -0.440 -5.137 0.380 1.00 95.38 89 GLN A C 1
ATOM 727 O O . GLN A 1 89 ? -1.219 -5.171 1.331 1.00 95.38 89 GLN A O 1
ATOM 732 N N . LEU A 1 90 ? -0.533 -4.246 -0.612 1.00 94.56 90 LEU A N 1
ATOM 733 C CA . LEU A 1 90 ? -1.610 -3.256 -0.717 1.00 94.56 90 LEU A CA 1
ATOM 734 C C . LEU A 1 90 ? -2.972 -3.942 -0.894 1.00 94.56 90 LEU A C 1
ATOM 736 O O . LEU A 1 90 ? -3.896 -3.656 -0.140 1.00 94.56 90 LEU A O 1
ATOM 740 N N . GLU A 1 91 ? -3.067 -4.888 -1.834 1.00 94.31 91 GLU A N 1
ATOM 741 C CA . GLU A 1 91 ? -4.284 -5.665 -2.113 1.00 94.31 91 GLU A CA 1
ATOM 742 C C . GLU A 1 91 ? -4.732 -6.468 -0.882 1.00 94.31 91 GLU A C 1
ATOM 744 O O . GLU A 1 91 ? -5.917 -6.488 -0.558 1.00 94.31 91 GLU A O 1
ATOM 749 N N . GLN A 1 92 ? -3.800 -7.105 -0.161 1.00 94.88 92 GLN A N 1
ATOM 750 C CA . GLN A 1 92 ? -4.137 -7.841 1.059 1.00 94.88 92 GLN A CA 1
ATOM 751 C C . GLN A 1 92 ? -4.733 -6.918 2.126 1.00 94.88 92 GLN A C 1
ATOM 753 O O . GLN A 1 92 ? -5.781 -7.235 2.677 1.00 94.88 92 GLN A O 1
ATOM 758 N N . LEU A 1 93 ? -4.099 -5.772 2.389 1.00 94.38 93 LEU A N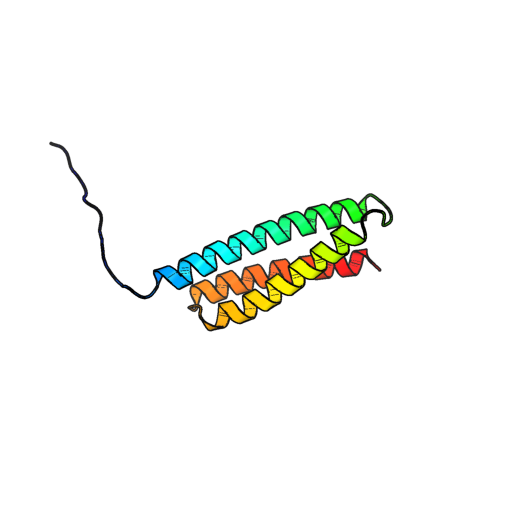 1
ATOM 759 C CA . LEU A 1 93 ? -4.590 -4.829 3.392 1.00 94.38 93 LEU A CA 1
ATOM 760 C C . LEU A 1 93 ? -5.940 -4.222 2.995 1.00 94.38 93 LEU A C 1
ATOM 762 O O . LEU A 1 93 ? -6.813 -4.073 3.843 1.00 94.38 93 LEU A O 1
ATOM 766 N N . GLN A 1 94 ? -6.130 -3.906 1.712 1.00 93.81 94 GLN A N 1
ATOM 767 C CA . GLN A 1 94 ? -7.406 -3.408 1.205 1.00 93.81 94 GLN A CA 1
ATOM 768 C C . GLN A 1 94 ? -8.524 -4.439 1.400 1.00 93.81 94 GLN A C 1
ATOM 770 O O . GLN A 1 94 ? -9.606 -4.084 1.860 1.00 93.81 94 GLN A O 1
ATOM 775 N N . ASN A 1 95 ? -8.256 -5.714 1.102 1.00 93.25 95 ASN A N 1
ATOM 776 C CA . ASN A 1 95 ? -9.212 -6.794 1.341 1.00 93.25 95 ASN A CA 1
ATOM 777 C C . ASN A 1 95 ? -9.536 -6.946 2.830 1.00 93.25 95 ASN A C 1
ATOM 779 O O . ASN A 1 95 ? -10.706 -7.067 3.180 1.00 93.25 95 ASN A O 1
ATOM 783 N N . ASP A 1 96 ? -8.522 -6.910 3.700 1.00 92.06 96 ASP A N 1
ATOM 784 C CA . ASP A 1 96 ? -8.721 -6.994 5.150 1.00 92.06 96 ASP A CA 1
ATOM 785 C C . ASP A 1 96 ? -9.616 -5.846 5.643 1.00 92.06 96 ASP A C 1
ATOM 787 O O . ASP A 1 96 ? -10.517 -6.070 6.448 1.00 92.06 96 ASP A O 1
ATOM 791 N N . MET A 1 97 ? -9.423 -4.633 5.112 1.00 89.62 97 MET A N 1
ATOM 792 C CA . MET A 1 97 ? -10.285 -3.488 5.403 1.00 89.62 97 MET A CA 1
ATOM 793 C C . MET A 1 97 ? -11.728 -3.710 4.917 1.00 89.62 97 MET A C 1
ATOM 795 O O . MET A 1 97 ? -12.664 -3.619 5.700 1.00 89.62 97 MET A O 1
ATOM 799 N N . ILE A 1 98 ? -11.938 -4.079 3.652 1.00 89.50 98 ILE A N 1
ATOM 800 C CA . ILE A 1 98 ? -13.293 -4.333 3.120 1.00 89.50 98 ILE A CA 1
ATOM 801 C C . ILE A 1 98 ? -14.048 -5.383 3.955 1.00 89.50 98 ILE A C 1
ATOM 803 O O . ILE A 1 98 ? -15.253 -5.263 4.151 1.00 89.50 98 ILE A O 1
ATOM 807 N N . LEU A 1 99 ? -13.345 -6.401 4.461 1.00 88.50 99 LEU A N 1
ATOM 808 C CA . LEU A 1 99 ? -13.929 -7.448 5.304 1.00 88.50 99 LEU A CA 1
ATOM 809 C C . LEU A 1 99 ? -14.266 -6.995 6.729 1.00 88.50 99 LEU A C 1
ATOM 811 O O . LEU A 1 99 ? -15.061 -7.663 7.379 1.00 88.50 99 LEU A O 1
ATOM 815 N N . LEU A 1 100 ? -13.645 -5.927 7.235 1.00 83.38 100 LEU A N 1
ATOM 816 C CA . LEU A 1 100 ? -13.954 -5.370 8.555 1.00 83.38 100 LEU A CA 1
ATOM 817 C C . LEU A 1 100 ? -15.185 -4.452 8.522 1.00 83.38 100 LEU A C 1
ATOM 819 O O . LEU A 1 100 ? -15.872 -4.332 9.528 1.00 83.38 100 LEU A O 1
ATOM 823 N N . ASP A 1 101 ? -15.439 -3.814 7.380 1.00 68.25 101 ASP A N 1
ATOM 824 C CA . ASP A 1 101 ? -16.565 -2.897 7.150 1.00 68.25 101 ASP A CA 1
ATOM 825 C C . ASP A 1 101 ? -17.924 -3.614 6.940 1.00 68.25 101 ASP A C 1
ATOM 827 O O . ASP A 1 101 ? -18.961 -2.963 6.842 1.00 68.25 101 ASP A O 1
ATOM 831 N N . HIS A 1 102 ? -17.942 -4.951 6.842 1.00 59.56 102 HIS A N 1
ATOM 832 C CA . HIS A 1 102 ? -19.136 -5.788 6.609 1.00 59.56 102 HIS A CA 1
ATOM 833 C C . HIS A 1 102 ? -19.442 -6.722 7.785 1.00 59.56 102 HIS A C 1
ATOM 835 O O . HIS A 1 102 ? -20.648 -6.941 8.052 1.00 59.56 102 HIS A O 1
#

Secondary structure (DSSP, 8-state):
------------TTSHHHHHHHHHHHHHHHHHHHHHHHHHHHHTTSSSTTHHHHHHHHHHHHHHHHHHHHHHHHS-HHHHHHHHHHHHHHHHHHHHHHHH--

Organism: NCBI:txid230470

Radius of gyration: 18.99 Å; chains: 1; bounding box: 70×17×37 Å

Sequence (102 aa):
MRTLKMDNFLGGGKTMATRQSVDEFLQHCEDVIRFAKEQYNEAQRQEHDNDIEYMNAQQMLEQAVNDLAHLALSCNAQQREQLHRMRLQLEQLQNDMILLDH

InterPro domains:
  IPR019668 Uncharacterised protein family YtzC [PF10732] (16-99)

Foldseek 3Di:
DDDDDDDDDDDDPDPPPLVVVLVVLLVLLVVLLVQQVVVLVVCVVDPPPPVPSNVVSLVSLVVSLVVLVVSLVVDDPVSVVVSVVSNVSSVVSSVSSVVSVD

pLDDT: mean 80.38, std 17.44, range [40.5, 95.81]